Protein AF-A4RZZ0-F1 (afdb_monomer_lite)

pLDDT: mean 77.35, std 20.3, range [40.12, 96.62]

Structure (mmCIF, N/CA/C/O backbone):
data_AF-A4RZZ0-F1
#
_entry.id   AF-A4RZZ0-F1
#
loop_
_atom_site.group_PDB
_atom_site.id
_atom_site.type_symbol
_atom_site.label_atom_id
_atom_site.label_alt_id
_atom_site.label_comp_id
_atom_site.label_asym_id
_atom_site.label_entity_id
_atom_site.label_seq_id
_atom_site.pdbx_PDB_ins_code
_atom_site.Cartn_x
_atom_site.Cartn_y
_atom_site.Cartn_z
_atom_site.occupancy
_atom_site.B_iso_or_equiv
_atom_site.auth_seq_id
_atom_site.auth_comp_id
_atom_site.auth_asym_id
_atom_site.auth_atom_id
_atom_site.pdbx_PDB_model_num
ATOM 1 N N . MET A 1 1 ? 79.083 -3.192 -127.895 1.00 47.66 1 MET A N 1
ATOM 2 C CA . MET A 1 1 ? 80.070 -4.294 -127.877 1.00 47.66 1 MET A CA 1
ATOM 3 C C . MET A 1 1 ? 81.170 -3.863 -126.926 1.00 47.66 1 MET A C 1
ATOM 5 O O . MET A 1 1 ? 81.797 -2.859 -127.204 1.00 47.66 1 MET A O 1
ATOM 9 N N . ILE A 1 2 ? 81.279 -4.407 -125.717 1.00 40.56 2 ILE A N 1
ATOM 10 C CA . ILE A 1 2 ? 81.846 -5.731 -125.416 1.00 40.56 2 ILE A CA 1
ATOM 11 C C . ILE A 1 2 ? 81.181 -6.310 -124.140 1.00 40.56 2 ILE A C 1
ATOM 13 O O . ILE A 1 2 ? 80.901 -5.578 -123.195 1.00 40.56 2 ILE A O 1
ATOM 17 N N . ALA A 1 3 ? 80.890 -7.616 -124.178 1.00 40.12 3 ALA A N 1
ATOM 18 C CA . ALA A 1 3 ? 80.429 -8.492 -123.088 1.00 40.12 3 ALA A CA 1
ATOM 19 C C . ALA A 1 3 ? 81.577 -8.757 -122.067 1.00 40.12 3 ALA A C 1
ATOM 21 O O . ALA A 1 3 ? 82.698 -8.354 -122.322 1.00 40.12 3 ALA A O 1
ATOM 22 N N . ALA A 1 4 ? 81.476 -9.415 -120.913 1.00 40.81 4 ALA A N 1
ATOM 23 C CA . ALA A 1 4 ? 80.679 -10.556 -120.492 1.00 40.81 4 ALA A CA 1
ATOM 24 C C . ALA A 1 4 ? 80.858 -10.782 -118.969 1.00 40.81 4 ALA A C 1
ATOM 26 O O . ALA A 1 4 ? 81.752 -10.225 -118.335 1.00 40.81 4 ALA A O 1
ATOM 27 N N . ALA A 1 5 ? 80.005 -11.646 -118.425 1.00 43.59 5 ALA A N 1
ATOM 28 C CA . ALA A 1 5 ? 79.943 -12.129 -117.048 1.00 43.59 5 ALA A CA 1
ATOM 29 C C . ALA A 1 5 ? 80.982 -13.220 -116.687 1.00 43.59 5 ALA A C 1
ATOM 31 O O . ALA A 1 5 ? 81.492 -13.902 -117.570 1.00 43.59 5 ALA A O 1
ATOM 32 N N . SER A 1 6 ? 81.214 -13.453 -115.385 1.00 46.56 6 SER A N 1
ATOM 33 C CA . SER A 1 6 ? 81.441 -14.775 -114.730 1.00 46.56 6 SER A CA 1
ATOM 34 C C . SER A 1 6 ? 81.734 -14.553 -113.227 1.00 46.56 6 SER A C 1
ATOM 36 O O . SER A 1 6 ? 82.557 -13.714 -112.893 1.00 46.56 6 SER A O 1
ATOM 38 N N . ALA A 1 7 ? 80.880 -15.021 -112.298 1.00 46.38 7 ALA A N 1
ATOM 39 C CA . ALA A 1 7 ? 80.889 -16.333 -111.602 1.00 46.38 7 ALA A CA 1
ATOM 40 C C . ALA A 1 7 ? 82.001 -16.410 -110.514 1.00 46.38 7 ALA A C 1
ATOM 42 O O . ALA A 1 7 ? 83.095 -15.935 -110.753 1.00 46.38 7 ALA A O 1
ATOM 43 N N . LEU A 1 8 ? 81.864 -16.967 -109.302 1.00 48.22 8 LEU A N 1
ATOM 44 C CA . LEU A 1 8 ? 80.968 -17.972 -108.724 1.00 48.22 8 LEU A CA 1
ATOM 45 C C . LEU A 1 8 ? 81.222 -18.050 -107.187 1.00 48.22 8 LEU A C 1
ATOM 47 O O . LEU A 1 8 ? 82.355 -17.835 -106.773 1.00 48.22 8 LEU A O 1
ATOM 51 N N . ALA A 1 9 ? 80.223 -18.523 -106.416 1.00 43.28 9 ALA A N 1
ATOM 52 C CA . ALA A 1 9 ? 80.340 -19.326 -105.170 1.00 43.28 9 ALA A CA 1
ATOM 53 C C . ALA A 1 9 ? 80.903 -18.653 -103.882 1.00 43.28 9 ALA A C 1
ATOM 55 O O . ALA A 1 9 ? 81.843 -17.887 -103.927 1.00 43.28 9 ALA A O 1
ATOM 56 N N . SER A 1 10 ? 80.446 -18.909 -102.647 1.00 40.47 10 SER A N 1
ATOM 57 C CA . SER A 1 10 ? 79.551 -19.926 -102.073 1.00 40.47 10 SER A CA 1
ATOM 58 C C . SER A 1 10 ? 79.126 -19.498 -100.649 1.00 40.47 10 SER A C 1
ATOM 60 O O . SER A 1 10 ? 79.911 -18.911 -99.920 1.00 40.47 10 SER A O 1
ATOM 62 N N . ARG A 1 11 ? 77.839 -19.653 -100.308 1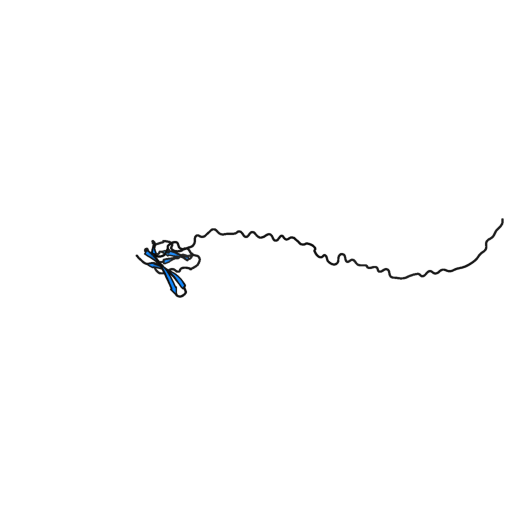.00 49.53 11 ARG A N 1
ATOM 63 C CA . ARG A 1 11 ? 77.300 -20.596 -99.300 1.00 49.53 11 ARG A CA 1
ATOM 64 C C . ARG A 1 11 ? 77.833 -20.402 -97.869 1.00 49.53 11 ARG A C 1
ATOM 66 O O . ARG A 1 11 ? 78.936 -20.824 -97.585 1.00 49.53 11 ARG A O 1
ATOM 73 N N . PHE A 1 12 ? 76.984 -19.933 -96.954 1.00 42.47 12 PHE A N 1
ATOM 74 C CA . PHE A 1 12 ? 76.581 -20.722 -95.780 1.00 42.47 12 PHE A CA 1
ATOM 75 C C . PHE A 1 12 ? 75.366 -20.069 -95.113 1.00 42.47 12 PHE A C 1
ATOM 77 O O . PHE A 1 12 ? 75.422 -18.956 -94.602 1.00 42.47 12 PHE A O 1
ATOM 84 N N . ALA A 1 13 ? 74.249 -20.788 -95.170 1.00 40.97 13 ALA A N 1
ATOM 85 C CA . ALA A 1 13 ? 73.049 -20.529 -94.402 1.00 40.97 13 ALA A CA 1
ATOM 86 C C . ALA A 1 13 ? 73.159 -21.289 -93.079 1.00 40.97 13 ALA A C 1
ATOM 88 O O . ALA A 1 13 ? 73.499 -22.471 -93.093 1.00 40.97 13 ALA A O 1
ATOM 89 N N . VAL A 1 14 ? 72.792 -20.657 -91.968 1.00 45.03 14 VAL A N 1
ATOM 90 C CA . VAL A 1 14 ? 72.235 -21.386 -90.827 1.00 45.03 14 VAL A CA 1
ATOM 91 C C . VAL A 1 14 ? 70.981 -20.650 -90.387 1.00 45.03 14 VAL A C 1
ATOM 93 O O . VAL A 1 14 ? 71.027 -19.619 -89.725 1.00 45.03 14 VAL A O 1
ATOM 96 N N . ALA A 1 15 ? 69.851 -21.202 -90.812 1.00 43.53 15 ALA A N 1
ATOM 97 C CA . ALA A 1 15 ? 68.586 -21.053 -90.130 1.00 43.53 15 ALA A CA 1
ATOM 98 C C . ALA A 1 15 ? 68.522 -22.150 -89.059 1.00 43.53 15 ALA A C 1
ATOM 100 O O . ALA A 1 15 ? 68.543 -23.332 -89.399 1.00 43.53 15 ALA A O 1
ATOM 101 N N . THR A 1 16 ? 68.417 -21.779 -87.785 1.00 57.91 16 THR A N 1
ATOM 102 C CA . THR A 1 16 ? 67.822 -22.652 -86.767 1.00 57.91 16 THR A CA 1
ATOM 103 C C . THR A 1 16 ? 66.423 -22.136 -86.484 1.00 57.91 16 THR A C 1
ATOM 105 O O . THR A 1 16 ? 66.188 -21.170 -85.762 1.00 57.91 16 THR A O 1
ATOM 108 N N . ALA A 1 17 ? 65.494 -22.772 -87.183 1.00 46.88 17 ALA A N 1
ATOM 109 C CA . ALA A 1 17 ? 64.070 -22.667 -86.981 1.00 46.88 17 ALA A CA 1
ATOM 110 C C . ALA A 1 17 ? 63.679 -23.238 -85.607 1.00 46.88 17 ALA A C 1
ATOM 112 O O . ALA A 1 17 ? 64.305 -24.185 -85.144 1.00 46.88 17 ALA A O 1
ATOM 113 N N . LEU A 1 18 ? 62.588 -22.693 -85.058 1.00 50.31 18 LEU A N 1
ATOM 114 C CA . LEU A 1 18 ? 61.582 -23.392 -84.250 1.00 50.31 18 LEU A CA 1
ATOM 115 C C . LEU A 1 18 ? 62.104 -24.116 -83.003 1.00 50.31 18 LEU A C 1
ATOM 117 O O . LEU A 1 18 ? 62.683 -25.189 -83.066 1.00 50.31 18 LEU A O 1
ATOM 121 N N . ASP A 1 19 ? 61.744 -23.635 -81.825 1.00 41.66 19 ASP A N 1
ATOM 122 C CA . ASP A 1 19 ? 60.447 -23.909 -81.208 1.00 41.66 19 ASP A CA 1
ATOM 123 C C . ASP A 1 19 ? 60.498 -23.418 -79.756 1.00 41.66 19 ASP A C 1
ATOM 125 O O . ASP A 1 19 ? 61.494 -23.618 -79.071 1.00 41.66 19 ASP A O 1
ATOM 129 N N . ARG A 1 20 ? 59.373 -22.842 -79.313 1.00 52.28 20 ARG A N 1
ATOM 130 C CA . ARG A 1 20 ? 58.777 -22.993 -77.969 1.00 52.28 20 ARG A CA 1
ATOM 131 C C . ARG A 1 20 ? 59.699 -22.616 -76.790 1.00 52.28 20 ARG A C 1
ATOM 133 O O . ARG A 1 20 ? 60.686 -23.259 -76.492 1.00 52.28 20 ARG A O 1
ATOM 140 N N . ILE A 1 21 ? 59.373 -21.652 -75.939 1.00 55.34 21 ILE A N 1
ATOM 141 C CA . ILE A 1 21 ? 58.115 -21.493 -75.211 1.00 55.34 21 ILE A CA 1
ATOM 142 C C . ILE A 1 21 ? 58.060 -20.017 -74.801 1.00 55.34 21 ILE A C 1
ATOM 144 O O . ILE A 1 21 ? 58.796 -19.585 -73.916 1.00 55.34 21 ILE A O 1
ATOM 148 N N . ALA A 1 22 ? 57.171 -19.230 -75.405 1.00 56.19 22 ALA A N 1
ATOM 149 C CA . ALA A 1 22 ? 56.652 -18.075 -74.688 1.00 56.19 22 ALA A CA 1
ATOM 150 C C . ALA A 1 22 ? 55.786 -18.637 -73.552 1.00 56.19 22 ALA A C 1
ATOM 152 O O . ALA A 1 22 ? 54.877 -19.421 -73.847 1.00 56.19 22 ALA A O 1
ATOM 153 N N . PRO A 1 23 ? 55.997 -18.285 -72.272 1.00 54.31 23 PRO A N 1
ATOM 154 C CA . PRO A 1 23 ? 54.949 -18.510 -71.305 1.00 54.31 23 PRO A CA 1
ATOM 155 C C . PRO A 1 23 ? 53.842 -17.514 -71.640 1.00 54.31 23 PRO A C 1
ATOM 157 O O . PRO A 1 23 ? 53.819 -16.377 -71.170 1.00 54.31 23 PRO A O 1
ATOM 160 N N . ALA A 1 24 ? 52.890 -17.978 -72.443 1.00 53.69 24 ALA A N 1
ATOM 161 C CA . ALA A 1 24 ? 51.512 -17.580 -72.291 1.00 53.69 24 ALA A CA 1
ATOM 162 C C . ALA A 1 24 ? 51.115 -17.913 -70.844 1.00 53.69 24 ALA A C 1
ATOM 164 O O . ALA A 1 24 ? 50.601 -18.989 -70.554 1.00 53.69 24 ALA A O 1
ATOM 165 N N . ARG A 1 25 ? 51.365 -16.994 -69.904 1.00 51.38 25 ARG A N 1
ATOM 166 C CA . ARG A 1 25 ? 50.580 -16.935 -68.667 1.00 51.38 25 ARG A CA 1
ATOM 167 C C . ARG A 1 25 ? 49.232 -16.318 -69.020 1.00 51.38 25 ARG A C 1
ATOM 169 O O . ARG A 1 25 ? 48.912 -15.192 -68.655 1.00 51.38 25 ARG A O 1
ATOM 176 N N . VAL A 1 26 ? 48.471 -17.091 -69.783 1.00 55.22 26 VAL A N 1
ATOM 177 C CA . VAL A 1 26 ? 47.018 -17.053 -69.770 1.00 55.22 26 VAL A CA 1
ATOM 178 C C . VAL A 1 26 ? 46.640 -17.470 -68.354 1.00 55.22 26 VAL A C 1
ATOM 180 O O . VAL A 1 26 ? 46.914 -18.583 -67.925 1.00 55.22 26 VAL A O 1
ATOM 183 N N . ASP A 1 27 ? 46.299 -16.483 -67.537 1.00 49.03 27 ASP A N 1
ATOM 184 C CA . ASP A 1 27 ? 44.966 -16.394 -66.947 1.00 49.03 27 ASP A CA 1
ATOM 185 C C . ASP A 1 27 ? 44.961 -15.344 -65.838 1.00 49.03 27 ASP A C 1
ATOM 187 O O . ASP A 1 27 ? 45.497 -15.507 -64.740 1.00 49.03 27 ASP A O 1
ATOM 191 N N . ALA A 1 28 ? 44.328 -14.221 -66.168 1.00 57.66 28 ALA A N 1
ATOM 192 C CA . ALA A 1 28 ? 43.177 -13.737 -65.427 1.00 57.66 28 ALA A CA 1
ATOM 193 C C . ALA A 1 28 ? 43.058 -14.249 -63.978 1.00 57.66 28 ALA A C 1
ATOM 195 O O . ALA A 1 28 ? 42.228 -15.091 -63.644 1.00 57.66 28 ALA A O 1
ATOM 196 N N . ARG A 1 29 ? 43.797 -13.624 -63.062 1.00 54.53 29 ARG A N 1
ATOM 197 C CA . ARG A 1 29 ? 43.217 -13.354 -61.748 1.00 54.53 29 ARG A CA 1
ATOM 198 C C . ARG A 1 29 ? 43.592 -11.959 -61.291 1.00 54.53 29 ARG A C 1
ATOM 200 O O . ARG A 1 29 ? 44.597 -11.733 -60.622 1.00 54.53 29 ARG A O 1
ATOM 207 N N . ALA A 1 30 ? 42.719 -11.040 -61.687 1.00 56.62 30 ALA A N 1
ATOM 208 C CA . ALA A 1 30 ? 42.466 -9.774 -61.023 1.00 56.62 30 ALA A CA 1
ATOM 209 C C . ALA A 1 30 ? 42.375 -9.964 -59.481 1.00 56.62 30 ALA A C 1
ATOM 211 O O . ALA A 1 30 ? 42.228 -11.086 -58.986 1.00 56.62 30 ALA A O 1
ATOM 212 N N . PRO A 1 31 ? 42.514 -8.875 -58.717 1.00 54.88 31 PRO A N 1
ATOM 213 C CA . PRO A 1 31 ? 43.260 -8.776 -57.460 1.00 54.88 31 PRO A CA 1
ATOM 214 C C . PRO A 1 31 ? 43.050 -9.940 -56.479 1.00 54.88 31 PRO A C 1
ATOM 216 O O . PRO A 1 31 ? 41.945 -10.210 -56.002 1.00 54.88 31 PRO A O 1
ATOM 219 N N . ARG A 1 32 ? 44.153 -10.607 -56.106 1.00 59.91 32 ARG A N 1
ATOM 220 C CA . ARG A 1 32 ? 44.176 -11.540 -54.975 1.00 59.91 32 ARG A CA 1
ATOM 221 C C . ARG A 1 32 ? 43.991 -10.737 -53.695 1.00 59.91 32 ARG A C 1
ATOM 223 O O . ARG A 1 32 ? 44.918 -10.082 -53.235 1.00 59.91 32 ARG A O 1
ATOM 230 N N . ARG A 1 33 ? 42.793 -10.886 -53.129 1.00 55.97 33 ARG A N 1
ATOM 231 C CA . ARG A 1 33 ? 42.318 -10.272 -51.889 1.00 55.97 33 ARG A CA 1
ATOM 232 C C . ARG A 1 33 ? 41.930 -8.809 -52.110 1.00 55.97 33 ARG A C 1
ATOM 234 O O . ARG A 1 33 ? 42.701 -7.892 -51.864 1.00 55.97 33 ARG A O 1
ATOM 241 N N . ALA A 1 34 ? 40.665 -8.601 -52.468 1.00 57.81 34 ALA A N 1
ATOM 242 C CA . ALA A 1 34 ? 39.946 -7.474 -51.896 1.00 57.81 34 ALA A CA 1
ATOM 243 C C . ALA A 1 34 ? 39.968 -7.676 -50.371 1.00 57.81 34 ALA A C 1
ATOM 245 O O . ALA A 1 34 ? 39.084 -8.311 -49.800 1.00 57.81 34 ALA A O 1
ATOM 246 N N . VAL A 1 35 ? 41.041 -7.243 -49.704 1.00 59.78 35 VAL A N 1
ATOM 247 C CA . VAL A 1 35 ? 40.896 -6.880 -48.302 1.00 59.78 35 VAL A CA 1
ATOM 248 C C . VAL A 1 35 ? 40.005 -5.660 -48.374 1.00 59.78 35 VAL A C 1
ATOM 250 O O . VAL A 1 35 ? 40.358 -4.664 -48.997 1.00 59.78 35 VAL A O 1
ATOM 253 N N . ILE A 1 36 ? 38.796 -5.804 -47.853 1.00 62.53 36 ILE A N 1
ATOM 254 C CA . ILE A 1 36 ? 37.874 -4.697 -47.675 1.00 62.53 36 ILE A CA 1
ATOM 255 C C . ILE A 1 36 ? 38.570 -3.740 -46.702 1.00 62.53 36 ILE A C 1
ATOM 257 O O . ILE A 1 36 ? 38.481 -3.897 -45.486 1.00 62.53 36 ILE A O 1
ATOM 261 N N . GLU A 1 37 ? 39.343 -2.800 -47.234 1.00 61.22 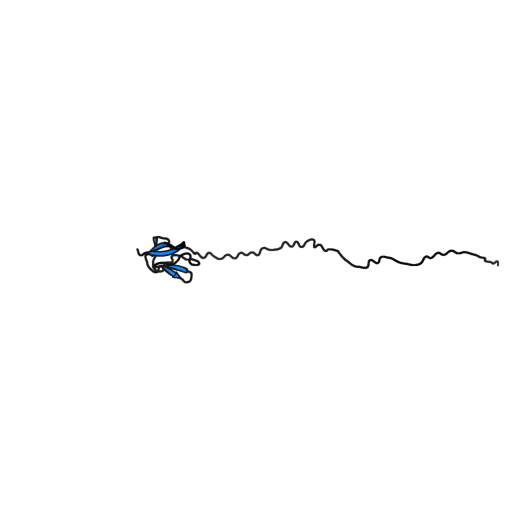37 GLU A N 1
ATOM 262 C CA . GLU A 1 37 ? 39.845 -1.659 -46.492 1.00 61.22 37 GLU A CA 1
ATOM 263 C C . GLU A 1 37 ? 38.671 -0.683 -46.406 1.00 61.22 37 GLU A C 1
ATOM 265 O O . GLU A 1 37 ? 38.215 -0.136 -47.405 1.00 61.22 37 GLU A O 1
ATOM 270 N N . CYS A 1 38 ? 38.132 -0.549 -45.195 1.00 54.16 38 CYS A N 1
ATOM 271 C CA . CYS A 1 38 ? 36.909 0.175 -44.850 1.00 54.16 38 CYS A CA 1
ATOM 272 C C . CYS A 1 38 ? 35.588 -0.478 -45.300 1.00 54.16 38 CYS A C 1
ATOM 274 O O . CYS A 1 38 ? 35.028 -0.187 -46.350 1.00 54.16 38 CYS A O 1
ATOM 276 N N . ALA A 1 39 ? 34.958 -1.174 -44.356 1.00 57.19 39 ALA A N 1
ATOM 277 C CA . ALA A 1 39 ? 33.548 -0.912 -44.077 1.00 57.19 39 ALA A CA 1
ATOM 278 C C . ALA A 1 39 ? 33.430 -0.233 -42.704 1.00 57.19 39 ALA A C 1
ATOM 280 O O . ALA A 1 39 ? 32.844 -0.766 -41.767 1.00 57.19 39 ALA A O 1
ATOM 281 N N . HIS A 1 40 ? 33.990 0.970 -42.563 1.00 60.34 40 HIS A N 1
ATOM 282 C CA . HIS A 1 40 ? 33.621 1.842 -41.452 1.00 60.34 40 HIS A CA 1
ATOM 283 C C . HIS A 1 40 ? 32.329 2.570 -41.817 1.00 60.34 40 HIS A C 1
ATOM 285 O O . HIS A 1 40 ? 32.338 3.760 -42.109 1.00 60.34 40 HIS A O 1
ATOM 291 N N . LYS A 1 41 ? 31.187 1.886 -41.753 1.00 58.50 41 LYS A N 1
ATOM 292 C CA . LYS A 1 41 ? 29.983 2.598 -41.326 1.00 58.50 41 LYS A CA 1
ATOM 293 C C . LYS A 1 41 ? 29.790 2.255 -39.866 1.00 58.50 41 LYS A C 1
ATOM 295 O O . LYS A 1 41 ? 29.050 1.342 -39.519 1.00 58.50 41 LYS A O 1
ATOM 300 N N . LYS A 1 42 ? 30.491 2.982 -38.991 1.00 62.22 42 LYS A N 1
ATOM 301 C CA . LYS A 1 42 ? 30.160 3.008 -37.562 1.00 62.22 42 LYS A CA 1
ATOM 302 C C . LYS A 1 42 ? 28.860 3.800 -37.434 1.00 62.22 42 LYS A C 1
ATOM 304 O O . LYS A 1 42 ? 28.838 4.977 -37.115 1.00 62.22 42 LYS A O 1
ATOM 309 N N . GLY A 1 43 ? 27.783 3.157 -37.848 1.00 64.25 43 GLY A N 1
ATOM 310 C CA . GLY A 1 43 ? 26.455 3.726 -37.937 1.00 64.25 43 GLY A CA 1
ATOM 311 C C . GLY A 1 43 ? 25.442 2.773 -37.341 1.00 64.25 43 GLY A C 1
ATOM 312 O O . GLY A 1 43 ? 24.357 2.634 -37.889 1.00 64.25 43 GLY A O 1
ATOM 313 N N . THR A 1 44 ? 25.782 2.104 -36.238 1.00 67.25 44 THR A N 1
ATOM 314 C CA . THR A 1 44 ? 24.747 1.602 -35.336 1.00 67.25 44 THR A CA 1
ATOM 315 C C . THR A 1 44 ? 24.210 2.824 -34.606 1.00 67.25 44 THR A C 1
ATOM 317 O O . THR A 1 44 ? 24.770 3.255 -33.600 1.00 67.25 44 THR A O 1
ATOM 320 N N . GLY A 1 45 ? 23.178 3.455 -35.169 1.00 71.62 45 GLY A N 1
ATOM 321 C CA . GLY A 1 45 ? 22.418 4.458 -34.433 1.00 71.62 45 GLY A CA 1
ATOM 322 C C . GLY A 1 45 ? 21.856 3.808 -33.171 1.00 71.62 45 GLY A C 1
ATOM 323 O O . GLY A 1 45 ? 21.347 2.688 -33.236 1.00 71.62 45 GLY A O 1
ATOM 324 N N . SER A 1 46 ? 21.961 4.474 -32.019 1.00 73.06 46 SER A N 1
ATOM 325 C CA . SER A 1 46 ? 21.239 3.993 -30.845 1.00 73.06 46 SER A CA 1
ATOM 326 C C . SER A 1 46 ? 19.743 4.103 -31.135 1.00 73.06 46 SER A C 1
ATOM 328 O O . SER A 1 46 ? 19.247 5.147 -31.572 1.00 73.06 46 SER A O 1
ATOM 330 N N . THR A 1 47 ? 18.997 3.018 -30.934 1.00 74.81 47 THR A N 1
ATOM 331 C CA . THR A 1 47 ? 17.540 3.124 -30.892 1.00 74.81 47 THR A CA 1
ATOM 332 C C . THR A 1 47 ? 17.213 3.947 -29.654 1.00 74.81 47 THR A C 1
ATOM 334 O O . THR A 1 47 ? 17.516 3.527 -28.535 1.00 74.81 47 THR A O 1
ATOM 337 N N . LYS A 1 48 ? 16.643 5.141 -29.835 1.00 75.00 48 LYS A N 1
ATOM 338 C CA . LYS A 1 48 ? 16.159 5.961 -28.720 1.00 75.00 48 LYS A CA 1
ATOM 339 C C . LYS A 1 48 ? 14.947 5.267 -28.099 1.00 75.00 48 LYS A C 1
ATOM 341 O O . LYS A 1 48 ? 13.804 5.577 -28.423 1.00 75.00 48 LYS A O 1
ATOM 346 N N . ASN A 1 49 ? 15.196 4.310 -27.215 1.00 76.56 49 ASN A N 1
ATOM 347 C CA . ASN A 1 49 ? 14.153 3.679 -26.419 1.00 76.56 49 ASN A CA 1
ATOM 348 C C . ASN A 1 49 ? 13.872 4.599 -25.227 1.00 76.56 49 ASN A C 1
ATOM 350 O O . ASN A 1 49 ? 14.409 4.407 -24.146 1.00 76.56 49 ASN A O 1
ATOM 354 N N . GLY A 1 50 ? 13.081 5.645 -25.475 1.00 78.56 50 GLY A N 1
ATOM 355 C CA . GLY A 1 50 ? 12.651 6.638 -24.486 1.00 78.56 50 GLY A CA 1
ATOM 356 C C . GLY A 1 50 ? 11.163 6.518 -24.178 1.00 78.56 50 GLY A C 1
ATOM 357 O O . GLY A 1 50 ? 10.425 7.486 -24.334 1.00 78.56 50 GLY A O 1
ATOM 358 N N . ARG A 1 51 ? 10.694 5.310 -23.841 1.00 88.25 51 ARG A N 1
ATOM 359 C CA . ARG A 1 51 ? 9.308 5.105 -23.401 1.00 88.25 51 ARG A CA 1
ATOM 360 C C . ARG A 1 51 ? 9.289 4.953 -21.893 1.00 88.25 51 ARG A C 1
ATOM 362 O O . ARG A 1 51 ? 9.482 3.850 -21.393 1.00 88.25 51 ARG A O 1
ATOM 369 N N . ASP A 1 52 ? 8.997 6.052 -21.218 1.00 88.88 52 ASP A N 1
ATOM 370 C CA . ASP A 1 52 ? 8.673 6.042 -19.802 1.00 88.88 52 ASP A CA 1
ATOM 371 C C . ASP A 1 52 ? 7.165 6.180 -19.614 1.00 88.88 52 ASP A C 1
ATOM 373 O O . ASP A 1 52 ? 6.465 6.856 -20.370 1.00 88.88 52 ASP A O 1
ATOM 377 N N . SER A 1 53 ? 6.650 5.487 -18.608 1.00 88.38 53 SER A N 1
ATOM 378 C CA . SER A 1 53 ? 5.251 5.563 -18.207 1.00 88.38 53 SER A CA 1
ATOM 379 C C . SER A 1 53 ? 5.067 6.597 -17.103 1.00 88.38 53 SER A C 1
ATOM 381 O O . SER A 1 53 ? 5.885 6.671 -16.185 1.00 88.38 53 SER A O 1
ATOM 383 N N . ASN A 1 54 ? 3.944 7.317 -17.131 1.00 93.75 54 ASN A N 1
ATOM 384 C CA . ASN A 1 54 ? 3.578 8.234 -16.055 1.00 93.75 54 ASN A CA 1
ATOM 385 C C . ASN A 1 54 ? 3.553 7.528 -14.684 1.00 93.75 54 ASN A C 1
ATOM 387 O O . ASN A 1 54 ? 3.174 6.347 -14.596 1.00 93.75 54 ASN A O 1
ATOM 391 N N . PRO A 1 55 ? 3.899 8.247 -13.600 1.00 92.50 55 PRO A N 1
ATOM 392 C CA . PRO A 1 55 ? 3.857 7.701 -12.253 1.00 92.50 55 PRO A CA 1
ATOM 393 C C . PRO A 1 55 ? 2.431 7.277 -11.884 1.00 92.50 55 PRO A C 1
ATOM 395 O O . PRO A 1 55 ? 1.456 7.973 -12.143 1.00 92.50 55 PRO A O 1
ATOM 398 N N . GLN A 1 56 ? 2.315 6.112 -11.250 1.00 92.12 56 GLN A N 1
ATOM 399 C CA . GLN A 1 56 ? 1.028 5.481 -10.924 1.00 92.12 56 GLN A CA 1
ATOM 400 C C . GLN A 1 56 ? 0.528 5.810 -9.503 1.00 92.12 56 GLN A C 1
ATOM 402 O O . GLN A 1 56 ? -0.482 5.261 -9.064 1.00 92.12 56 GLN A O 1
ATOM 407 N N . TYR A 1 57 ? 1.258 6.655 -8.762 1.00 94.38 57 TYR A N 1
ATOM 408 C CA . TYR A 1 57 ? 0.932 7.125 -7.402 1.00 94.38 57 TYR A CA 1
ATOM 409 C C . TYR A 1 57 ? 0.516 6.021 -6.411 1.00 94.38 57 TYR A C 1
ATOM 411 O O . TYR A 1 57 ? -0.345 6.213 -5.539 1.00 94.38 57 TYR A O 1
ATOM 419 N N . LEU A 1 58 ? 1.145 4.853 -6.557 1.00 95.06 58 LEU A N 1
ATOM 420 C CA . LEU A 1 58 ? 1.000 3.705 -5.669 1.00 95.06 58 LEU A CA 1
ATOM 421 C C . LEU A 1 58 ? 1.626 4.005 -4.303 1.00 95.06 58 LEU A C 1
ATOM 423 O O . LEU A 1 58 ? 2.486 4.873 -4.180 1.00 95.06 58 LEU A O 1
ATOM 427 N N . GLY A 1 59 ? 1.216 3.257 -3.287 1.00 95.00 59 GLY A N 1
ATOM 428 C CA . GLY A 1 59 ? 1.747 3.358 -1.936 1.00 95.00 59 GLY A CA 1
ATOM 429 C C . GLY A 1 59 ? 0.666 3.330 -0.866 1.00 95.00 59 GLY A C 1
ATOM 430 O O . GLY A 1 59 ? -0.525 3.146 -1.139 1.00 95.00 59 GLY A O 1
ATOM 431 N N . VAL A 1 60 ? 1.125 3.514 0.366 1.00 95.56 60 VAL A N 1
ATOM 432 C CA . VAL A 1 60 ? 0.281 3.654 1.551 1.00 95.56 60 VAL A CA 1
ATOM 433 C C . VAL A 1 60 ? -0.370 5.037 1.529 1.00 95.56 60 VAL A C 1
ATOM 435 O O . VAL A 1 60 ? 0.277 6.025 1.186 1.00 95.56 60 VAL A O 1
ATOM 438 N N . LYS A 1 61 ? -1.667 5.087 1.824 1.00 95.50 61 LYS A N 1
ATOM 439 C CA . LYS A 1 61 ? -2.475 6.311 1.904 1.00 95.50 61 LYS A CA 1
ATOM 440 C C . LYS A 1 61 ? -2.872 6.643 3.338 1.00 95.50 61 LYS A C 1
ATOM 442 O O . LYS A 1 61 ? -3.036 7.817 3.637 1.00 95.50 61 LYS A O 1
ATOM 447 N N . LYS A 1 62 ? -3.007 5.621 4.186 1.00 94.81 62 LYS A N 1
ATOM 448 C CA . LYS A 1 62 ? -3.312 5.744 5.611 1.00 94.81 62 LYS A CA 1
ATOM 449 C C . LYS A 1 62 ? -2.268 4.999 6.425 1.00 94.81 62 LYS A C 1
ATOM 451 O O . LYS A 1 62 ? -1.967 3.841 6.118 1.00 94.81 62 LYS A O 1
ATOM 456 N N . TYR A 1 63 ? -1.684 5.681 7.400 1.00 94.19 63 TYR A N 1
ATOM 457 C CA . TYR A 1 63 ? -0.608 5.135 8.224 1.00 94.19 63 TYR A CA 1
ATOM 458 C C . TYR A 1 63 ? -1.157 4.400 9.451 1.00 94.19 63 TYR A C 1
ATOM 460 O O . TYR A 1 63 ? -2.367 4.304 9.643 1.00 94.19 63 TYR A O 1
ATOM 468 N N . GLY A 1 64 ? -0.262 3.793 10.234 1.00 92.31 64 GLY A N 1
ATOM 469 C CA . GLY A 1 64 ? -0.654 3.133 11.477 1.00 92.31 64 GLY A CA 1
ATOM 470 C C . GLY A 1 64 ? -1.260 4.138 12.456 1.00 92.31 64 GLY A C 1
ATOM 471 O O . GLY A 1 64 ? -0.812 5.279 12.493 1.00 92.31 64 GLY A O 1
ATOM 472 N N . GLU A 1 65 ? -2.266 3.699 13.211 1.00 92.75 65 GLU A N 1
ATOM 473 C CA . GLU A 1 65 ? -2.983 4.481 14.234 1.00 92.75 65 GLU A CA 1
ATOM 474 C C . GLU A 1 65 ? -3.783 5.669 13.672 1.00 92.75 65 GLU A C 1
ATOM 476 O O . GLU A 1 65 ? -4.340 6.477 14.409 1.00 92.75 65 GLU A O 1
ATOM 481 N N . GLU A 1 66 ? -3.904 5.768 12.347 1.00 93.19 66 GLU A N 1
ATOM 482 C CA . GLU A 1 66 ? -4.736 6.782 11.718 1.00 93.19 66 GLU A CA 1
ATOM 483 C C . GLU A 1 66 ? -6.205 6.341 11.693 1.00 93.19 66 GLU A C 1
ATOM 485 O O . GLU A 1 66 ? -6.521 5.202 11.324 1.00 93.19 66 GLU A O 1
ATOM 490 N N . LYS A 1 67 ? -7.109 7.269 12.029 1.00 93.56 67 LYS A N 1
ATOM 491 C CA . LYS A 1 67 ? -8.556 7.055 11.933 1.00 93.56 67 LYS A CA 1
ATOM 492 C C . LYS A 1 67 ? -8.990 6.960 10.472 1.00 93.56 67 LYS A C 1
ATOM 494 O O . LYS A 1 67 ? -8.675 7.824 9.644 1.00 93.56 67 LYS A O 1
ATOM 499 N N . VAL A 1 68 ? -9.743 5.915 10.161 1.00 94.69 68 VAL A N 1
ATOM 500 C CA . VAL A 1 68 ? -10.297 5.643 8.836 1.00 94.69 68 VAL A CA 1
ATOM 501 C C . VAL A 1 68 ? -11.799 5.462 8.913 1.00 94.69 68 VAL A C 1
ATOM 503 O O . VAL A 1 68 ? -12.319 4.902 9.873 1.00 94.69 68 VAL A O 1
ATOM 506 N N . GLN A 1 69 ? -12.474 5.945 7.872 1.00 94.62 69 GLN A N 1
ATOM 507 C CA . GLN A 1 69 ? -13.895 5.706 7.668 1.00 94.62 69 GLN A CA 1
ATOM 508 C C . GLN A 1 69 ? -14.120 4.512 6.734 1.00 94.62 69 GLN A C 1
ATOM 510 O O . GLN A 1 69 ? -13.243 4.196 5.919 1.00 94.62 69 GLN A O 1
ATOM 515 N N . VAL A 1 70 ? -15.305 3.906 6.774 1.00 94.81 70 VAL A N 1
ATOM 516 C CA . VAL A 1 70 ? -15.749 2.893 5.806 1.00 94.81 70 VAL A CA 1
ATOM 517 C C . VAL A 1 70 ? -15.505 3.377 4.371 1.00 94.81 70 VAL A C 1
ATOM 519 O O . VAL A 1 70 ? -15.804 4.511 4.006 1.00 94.81 70 VAL A O 1
ATOM 522 N N . GLY A 1 71 ? -14.924 2.512 3.539 1.00 93.94 71 GLY A N 1
ATOM 523 C CA . GLY A 1 71 ? -14.593 2.804 2.142 1.00 93.94 71 GLY A CA 1
ATOM 524 C C . GLY A 1 71 ? -13.277 3.561 1.934 1.00 93.94 71 GLY A C 1
ATOM 525 O O . GLY A 1 71 ? -12.838 3.711 0.793 1.00 93.94 71 GLY A O 1
ATOM 526 N N . SER A 1 72 ? -12.597 3.991 3.002 1.00 95.38 72 SER A N 1
ATOM 527 C CA . SER A 1 72 ? -11.292 4.653 2.890 1.00 95.38 72 SER A CA 1
ATOM 528 C C . SER A 1 72 ? -10.242 3.720 2.288 1.00 95.38 72 SER A C 1
ATOM 530 O O . SER A 1 72 ? -10.117 2.559 2.679 1.00 95.38 72 SER A O 1
ATOM 532 N N . ILE A 1 73 ? -9.436 4.240 1.361 1.00 95.75 73 ILE A N 1
ATOM 533 C CA . ILE A 1 73 ? -8.323 3.496 0.761 1.00 95.75 73 ILE A CA 1
ATOM 534 C C . ILE A 1 73 ? -7.121 3.547 1.704 1.00 95.75 73 ILE A C 1
ATOM 536 O O . ILE A 1 73 ? -6.646 4.629 2.044 1.00 95.75 73 ILE A O 1
ATOM 540 N N . ILE A 1 74 ? -6.587 2.381 2.066 1.00 95.25 74 ILE A N 1
ATOM 541 C CA . ILE A 1 74 ? -5.435 2.259 2.968 1.00 95.25 74 ILE A CA 1
ATOM 542 C C . ILE A 1 74 ? -4.142 2.125 2.164 1.00 95.25 74 ILE A C 1
ATOM 544 O O . ILE A 1 74 ? -3.172 2.836 2.420 1.00 95.25 74 ILE A O 1
ATOM 548 N N . VAL A 1 75 ? -4.116 1.239 1.161 1.00 96.31 75 VAL A N 1
ATOM 549 C CA . VAL A 1 75 ? -2.923 0.987 0.336 1.00 96.31 75 VAL A CA 1
ATOM 550 C C . VAL A 1 75 ? -3.316 0.719 -1.111 1.00 96.31 75 VAL A C 1
ATOM 552 O O . VAL A 1 75 ? -4.125 -0.164 -1.382 1.00 96.31 75 VAL A O 1
ATOM 555 N N . ARG A 1 76 ? -2.669 1.418 -2.050 1.00 96.19 76 ARG A N 1
ATOM 556 C CA . ARG A 1 76 ? -2.685 1.084 -3.483 1.00 96.19 76 ARG A CA 1
ATOM 557 C C . ARG A 1 76 ? -1.385 0.382 -3.834 1.00 96.19 76 ARG A C 1
ATOM 559 O O . ARG A 1 76 ? -0.313 0.971 -3.705 1.00 96.19 76 ARG A O 1
ATOM 566 N N . GLN A 1 77 ? -1.450 -0.861 -4.285 1.00 95.25 77 GLN A N 1
ATOM 567 C CA . GLN A 1 77 ? -0.260 -1.676 -4.522 1.00 95.25 77 GLN A CA 1
ATOM 568 C C . GLN A 1 77 ? -0.321 -2.401 -5.865 1.00 95.25 77 GLN A C 1
ATOM 570 O O . GLN A 1 77 ? -1.338 -2.422 -6.548 1.00 95.25 77 GLN A O 1
ATOM 575 N N . ARG A 1 78 ? 0.820 -2.964 -6.265 1.00 94.38 78 ARG A N 1
ATOM 576 C CA . ARG A 1 78 ? 0.904 -3.936 -7.356 1.00 94.38 78 ARG A CA 1
ATOM 577 C C . ARG A 1 78 ? 1.298 -5.267 -6.741 1.00 94.38 78 ARG A C 1
ATOM 579 O O . ARG A 1 78 ? 2.331 -5.344 -6.072 1.00 94.38 78 ARG A O 1
ATOM 586 N N . GLY A 1 79 ? 0.441 -6.266 -6.942 1.00 93.00 79 GLY A N 1
ATOM 587 C CA . GLY A 1 79 ? 0.482 -7.526 -6.205 1.00 93.00 79 GLY A CA 1
ATOM 588 C C . GLY A 1 79 ? 0.183 -7.349 -4.711 1.00 93.00 79 GLY A C 1
ATOM 589 O O . GLY A 1 79 ? -0.036 -6.240 -4.226 1.00 93.00 79 GLY A O 1
ATOM 590 N N . ASN A 1 80 ? 0.218 -8.456 -3.972 1.00 91.75 80 ASN A N 1
ATOM 591 C CA . ASN A 1 80 ? -0.027 -8.471 -2.530 1.00 91.75 80 ASN A CA 1
ATOM 592 C C . ASN A 1 80 ? 1.275 -8.292 -1.743 1.00 91.75 80 ASN A C 1
ATOM 594 O O . ASN A 1 80 ? 1.903 -9.270 -1.341 1.00 91.75 80 ASN A O 1
ATOM 598 N N . LYS A 1 81 ? 1.682 -7.039 -1.512 1.00 91.81 81 LYS A N 1
ATOM 599 C CA . LYS A 1 81 ? 2.740 -6.721 -0.532 1.00 91.81 81 LYS A CA 1
ATOM 600 C C . LYS A 1 81 ? 2.174 -6.691 0.886 1.00 91.81 81 LYS A C 1
ATOM 602 O O . LYS A 1 81 ? 2.829 -7.127 1.831 1.00 91.81 81 LYS A O 1
ATOM 607 N N . PHE A 1 82 ? 0.958 -6.174 0.999 1.00 94.44 82 PHE A N 1
ATOM 608 C CA . PHE A 1 82 ? 0.130 -6.195 2.189 1.00 94.44 82 PHE A CA 1
ATOM 609 C C . PHE A 1 82 ? -1.103 -7.050 1.928 1.00 94.44 82 PHE A C 1
ATOM 611 O O . PHE A 1 82 ? -1.703 -6.978 0.854 1.00 94.44 82 PHE A O 1
ATOM 618 N N . HIS A 1 83 ? -1.474 -7.847 2.916 1.00 93.62 83 HIS A N 1
ATOM 619 C CA . HIS A 1 83 ? -2.656 -8.689 2.895 1.00 93.62 83 HIS A CA 1
ATOM 620 C C . HIS A 1 83 ? -3.756 -8.062 3.749 1.00 93.62 83 HIS A C 1
ATOM 622 O O . HIS A 1 83 ? -3.475 -7.450 4.783 1.00 93.62 83 HIS A O 1
ATOM 628 N N . ALA A 1 84 ? -5.004 -8.236 3.323 1.00 94.94 84 ALA A N 1
ATOM 629 C CA . ALA A 1 84 ? -6.151 -7.899 4.149 1.00 94.94 84 ALA A CA 1
ATOM 630 C C . ALA A 1 84 ? -6.183 -8.791 5.396 1.00 94.94 84 ALA A C 1
ATOM 632 O O . ALA A 1 84 ? -6.010 -10.008 5.303 1.00 94.94 84 ALA A O 1
ATOM 633 N N . GLY A 1 85 ? -6.367 -8.166 6.552 1.00 93.62 85 GLY A N 1
ATOM 634 C CA . GLY A 1 85 ? -6.784 -8.811 7.787 1.00 93.62 85 GLY A CA 1
ATOM 635 C C . GLY A 1 85 ? -8.198 -8.367 8.162 1.00 93.62 85 GLY A C 1
ATOM 636 O O . GLY A 1 85 ? -8.988 -7.969 7.305 1.00 93.62 85 GLY A O 1
ATOM 637 N N . ASP A 1 86 ? -8.505 -8.413 9.452 1.00 94.38 86 ASP A N 1
ATOM 638 C CA . ASP A 1 86 ? -9.833 -8.105 9.978 1.00 94.38 86 ASP A CA 1
ATOM 639 C C . ASP A 1 86 ? -10.277 -6.671 9.649 1.00 94.38 86 ASP A C 1
ATOM 641 O O . ASP A 1 86 ? -9.527 -5.706 9.819 1.00 94.38 86 ASP A O 1
ATOM 645 N N . GLY A 1 87 ? -11.512 -6.533 9.157 1.00 93.19 87 GLY A N 1
ATOM 646 C CA . GLY A 1 87 ? -12.108 -5.240 8.804 1.00 93.19 87 GLY A CA 1
ATOM 647 C C . GLY A 1 87 ? -11.563 -4.589 7.527 1.00 93.19 87 GLY A C 1
ATOM 648 O O . GLY A 1 87 ? -11.942 -3.458 7.232 1.00 93.19 87 GLY A O 1
ATOM 649 N N . VAL A 1 88 ? -10.714 -5.272 6.751 1.00 96.56 88 VAL A N 1
ATOM 650 C CA . VAL A 1 88 ? -10.132 -4.749 5.504 1.00 96.56 88 VAL A CA 1
ATOM 651 C C . VAL A 1 88 ? -10.552 -5.610 4.314 1.00 96.56 88 VAL A C 1
ATOM 653 O O . VAL A 1 88 ? -10.466 -6.833 4.349 1.00 96.56 88 VAL A O 1
ATOM 656 N N . GLY A 1 89 ? -10.988 -4.968 3.232 1.00 95.56 89 GLY A N 1
ATOM 657 C CA . GLY A 1 89 ? -11.302 -5.611 1.958 1.00 95.56 89 GLY A CA 1
ATOM 658 C C . GLY A 1 89 ? -10.149 -5.504 0.958 1.00 95.56 89 GLY A C 1
ATOM 659 O O . GLY A 1 89 ? -9.318 -4.599 1.044 1.00 95.56 89 GLY A O 1
ATOM 660 N N . THR A 1 90 ? -10.102 -6.422 -0.013 1.00 96.50 90 THR A N 1
ATOM 661 C CA . THR A 1 90 ? -9.152 -6.378 -1.141 1.00 96.50 90 THR A CA 1
ATOM 662 C C . THR A 1 90 ? -9.907 -6.202 -2.455 1.00 96.50 90 THR A C 1
ATOM 664 O O . THR A 1 90 ? -10.800 -6.984 -2.767 1.00 96.50 90 THR A O 1
ATOM 667 N N . GLY A 1 91 ? -9.548 -5.182 -3.234 1.00 94.44 91 GLY A N 1
ATOM 668 C CA . GLY A 1 91 ? -10.101 -4.938 -4.567 1.00 94.44 91 GLY A CA 1
ATOM 669 C C . GLY A 1 91 ? -9.473 -5.814 -5.659 1.00 94.44 91 GLY A C 1
ATOM 670 O O . GLY A 1 91 ? -8.480 -6.507 -5.439 1.00 94.44 91 GLY A O 1
ATOM 671 N N . LYS A 1 92 ? -10.011 -5.730 -6.886 1.00 93.88 92 LYS A N 1
ATOM 672 C CA . LYS A 1 92 ? -9.499 -6.465 -8.065 1.00 93.88 92 LYS A CA 1
ATOM 673 C C . LYS A 1 92 ? -8.029 -6.159 -8.373 1.00 93.88 92 LYS A C 1
ATOM 675 O O . LYS A 1 92 ? -7.301 -7.018 -8.858 1.00 93.88 92 LYS A O 1
ATOM 680 N N . ASP A 1 93 ? -7.599 -4.929 -8.119 1.00 93.25 93 ASP A N 1
ATOM 681 C CA . ASP A 1 93 ? -6.232 -4.449 -8.329 1.00 93.25 93 ASP A CA 1
ATOM 682 C C . ASP A 1 93 ? -5.342 -4.603 -7.084 1.00 93.25 93 ASP A C 1
ATOM 684 O O . ASP A 1 93 ? -4.270 -4.003 -7.023 1.00 93.25 93 ASP A O 1
ATOM 688 N N . PHE A 1 94 ? -5.771 -5.411 -6.108 1.00 94.81 94 PHE A N 1
ATOM 689 C CA . PHE A 1 94 ? -5.115 -5.611 -4.813 1.00 94.81 94 PHE A CA 1
ATOM 690 C C . PHE A 1 94 ? -5.056 -4.358 -3.925 1.00 94.81 94 PHE A C 1
ATOM 692 O O . PHE A 1 94 ? -4.288 -4.320 -2.959 1.00 94.81 94 PHE A O 1
ATOM 699 N N . THR A 1 95 ? -5.863 -3.335 -4.222 1.00 96.06 95 THR A N 1
ATOM 700 C CA . THR A 1 95 ? -6.038 -2.177 -3.339 1.00 96.06 95 THR A CA 1
ATOM 701 C C . THR A 1 95 ? -6.737 -2.603 -2.050 1.00 96.06 95 THR A C 1
ATOM 703 O O . THR A 1 95 ? -7.754 -3.295 -2.091 1.00 96.06 95 THR A O 1
ATOM 706 N N . LEU A 1 96 ? -6.197 -2.177 -0.907 1.00 96.00 96 LEU A N 1
ATOM 707 C CA . LEU A 1 96 ? -6.781 -2.426 0.409 1.00 96.00 96 LEU A CA 1
ATOM 708 C C . LEU A 1 96 ? -7.660 -1.250 0.829 1.00 96.00 96 LEU A C 1
ATOM 710 O O . LEU A 1 96 ? -7.214 -0.099 0.776 1.00 96.00 96 LEU A O 1
ATOM 714 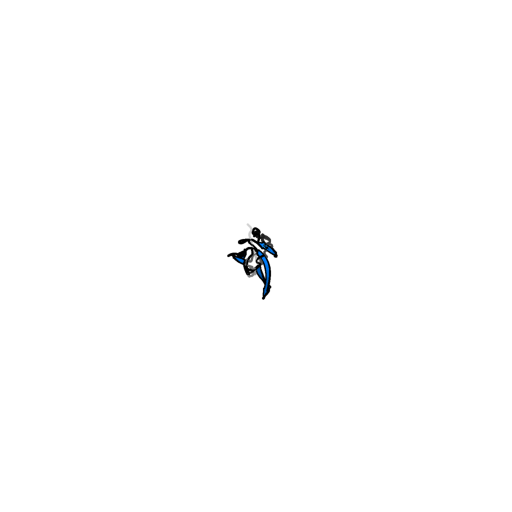N N . TYR A 1 97 ? -8.881 -1.548 1.266 1.00 96.44 97 TYR A N 1
ATOM 715 C CA . TYR A 1 97 ? -9.861 -0.554 1.703 1.00 96.44 97 TYR A CA 1
ATOM 716 C C . TYR A 1 97 ? -10.539 -0.957 3.015 1.00 96.44 97 TYR A C 1
ATOM 718 O O . TYR A 1 97 ? -10.629 -2.139 3.346 1.00 96.44 97 TYR A O 1
ATOM 726 N N . ALA A 1 98 ? -11.007 0.036 3.764 1.00 96.62 98 ALA A N 1
ATOM 727 C CA . ALA A 1 98 ? -11.679 -0.153 5.042 1.00 96.62 98 ALA A CA 1
ATOM 728 C C . ALA A 1 98 ? -13.121 -0.645 4.860 1.00 96.62 98 ALA A C 1
ATOM 730 O O . ALA A 1 98 ? -13.889 -0.050 4.105 1.00 96.62 98 ALA A O 1
ATOM 731 N N . LEU A 1 99 ? -13.501 -1.711 5.568 1.00 95.19 99 LEU A N 1
ATOM 732 C CA . LEU A 1 99 ? -14.890 -2.184 5.650 1.00 95.19 99 LEU A CA 1
ATOM 733 C C . LEU A 1 99 ? -15.622 -1.640 6.881 1.00 95.19 99 LEU A C 1
ATOM 735 O O . LEU A 1 99 ? -16.847 -1.661 6.910 1.00 95.19 99 LEU A O 1
ATOM 739 N N . ARG A 1 100 ? -14.876 -1.187 7.892 1.00 94.19 100 ARG A N 1
ATOM 740 C CA . ARG A 1 100 ? -15.384 -0.648 9.159 1.00 94.19 100 ARG A CA 1
ATOM 741 C C . ARG A 1 100 ? -14.617 0.619 9.529 1.00 94.19 100 ARG A C 1
ATOM 743 O O . ARG A 1 100 ? -13.484 0.797 9.075 1.00 94.19 100 ARG A O 1
ATOM 750 N N . ASP A 1 101 ? -15.248 1.476 10.323 1.00 94.62 101 ASP A N 1
ATOM 751 C CA . ASP A 1 101 ? -14.602 2.647 10.912 1.00 94.62 101 ASP A CA 1
ATOM 752 C C . ASP A 1 101 ? -13.670 2.212 12.050 1.00 94.62 101 ASP A C 1
ATOM 754 O O . ASP A 1 101 ? -13.970 1.264 12.772 1.00 94.62 101 ASP A O 1
ATOM 758 N N . GLY A 1 102 ? -12.540 2.892 12.222 1.00 94.94 102 GLY A N 1
ATOM 759 C CA . GLY A 1 102 ? -11.599 2.572 13.295 1.00 94.94 102 GLY A CA 1
ATOM 760 C C . GLY A 1 102 ? -10.193 3.063 13.002 1.00 94.94 102 GLY A C 1
ATOM 761 O O . GLY A 1 102 ? -9.998 4.015 12.246 1.00 94.94 102 GLY A O 1
ATOM 762 N N . GLU A 1 103 ? -9.206 2.397 13.587 1.00 95.50 103 GLU A N 1
ATOM 763 C CA . GLU A 1 103 ? -7.791 2.724 13.443 1.00 95.50 103 GLU A CA 1
ATOM 764 C C . GLU A 1 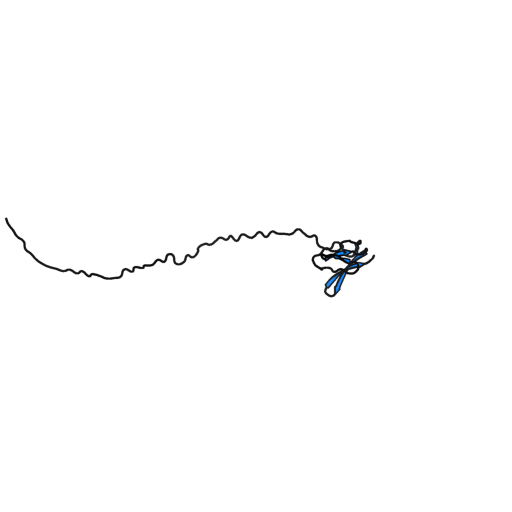103 ? -7.037 1.630 12.683 1.00 95.50 103 GLU A C 1
ATOM 766 O O . GLU A 1 103 ? -7.215 0.429 12.916 1.00 95.50 103 GLU A O 1
ATOM 771 N N . VAL A 1 104 ? -6.158 2.039 11.765 1.00 95.56 104 VAL A N 1
ATOM 772 C CA . VAL A 1 104 ? -5.364 1.104 10.957 1.00 95.56 104 VAL A CA 1
ATOM 773 C C . VAL A 1 104 ? -4.190 0.564 11.769 1.00 95.56 104 VAL A C 1
ATOM 775 O O . VAL A 1 104 ? -3.357 1.321 12.257 1.00 95.56 104 VAL A O 1
ATOM 778 N N . LYS A 1 105 ? -4.039 -0.760 11.844 1.00 94.75 105 LYS A N 1
ATOM 779 C CA . LYS A 1 105 ? -2.853 -1.413 12.416 1.00 94.75 105 LYS A CA 1
ATOM 780 C C . LYS A 1 105 ? -2.173 -2.307 11.391 1.00 94.75 105 LYS A C 1
ATOM 782 O O . LYS A 1 105 ? -2.804 -3.113 10.708 1.00 94.75 105 LYS A O 1
ATOM 787 N N . PHE A 1 106 ? -0.853 -2.172 11.306 1.00 93.94 106 PHE A N 1
ATOM 788 C CA . PHE A 1 106 ? -0.004 -3.022 10.480 1.00 93.94 106 PHE A CA 1
ATOM 789 C C . PHE A 1 106 ? 0.619 -4.111 11.352 1.00 93.94 106 PHE A C 1
ATOM 791 O O . PHE A 1 106 ? 1.291 -3.819 12.338 1.00 93.94 106 PHE A O 1
ATOM 798 N N . LYS A 1 107 ? 0.431 -5.374 10.969 1.00 93.81 107 LYS A N 1
ATOM 799 C CA . LYS A 1 107 ? 0.992 -6.538 11.662 1.00 93.81 107 LYS A CA 1
ATOM 800 C C . LYS A 1 107 ? 1.908 -7.315 10.728 1.00 93.81 107 LYS A C 1
ATOM 802 O O . LYS A 1 107 ? 1.624 -7.467 9.543 1.00 93.81 107 LYS A O 1
ATOM 807 N N . VAL A 1 108 ? 2.996 -7.858 11.262 1.00 93.62 108 VAL A N 1
ATOM 808 C CA . VAL A 1 108 ? 3.815 -8.846 10.550 1.00 93.62 108 VAL A CA 1
ATOM 809 C C . VAL A 1 108 ? 3.418 -10.233 11.049 1.00 93.62 108 VAL A C 1
ATOM 811 O O . VAL A 1 108 ? 3.460 -10.504 12.245 1.00 93.62 108 VAL A O 1
ATOM 814 N N . GLY A 1 109 ? 2.961 -11.087 10.138 1.00 87.25 109 GLY A N 1
ATOM 815 C CA . GLY A 1 109 ? 2.585 -12.469 10.413 1.00 87.25 109 GLY A CA 1
ATOM 816 C C . GLY A 1 109 ? 3.728 -13.458 10.175 1.00 87.25 109 GLY A C 1
ATOM 817 O O . GLY A 1 109 ? 4.867 -13.082 9.877 1.00 87.25 109 GLY A O 1
ATOM 818 N N . ALA A 1 110 ? 3.400 -14.749 10.259 1.00 84.69 110 ALA A N 1
ATOM 819 C CA . ALA A 1 110 ? 4.326 -15.827 9.926 1.00 84.69 110 ALA A CA 1
ATOM 820 C C . ALA A 1 110 ? 4.832 -15.689 8.476 1.00 84.69 110 ALA A C 1
ATOM 822 O O . ALA A 1 110 ? 4.111 -15.234 7.582 1.00 84.69 110 ALA A O 1
ATOM 823 N N . ASN A 1 111 ? 6.089 -16.068 8.239 1.00 87.25 111 ASN A N 1
ATOM 824 C CA . ASN A 1 111 ? 6.764 -15.956 6.938 1.00 87.25 111 ASN A CA 1
ATOM 825 C C . ASN A 1 111 ? 6.904 -14.520 6.395 1.00 87.25 111 ASN A C 1
ATOM 827 O O . ASN A 1 111 ? 6.891 -14.313 5.184 1.00 87.25 111 ASN A O 1
ATOM 831 N N . LYS A 1 112 ? 7.057 -13.518 7.276 1.00 87.81 112 LYS A N 1
ATOM 832 C CA . LYS A 1 112 ? 7.295 -12.100 6.919 1.00 87.81 112 LYS A CA 1
ATOM 833 C C . LYS A 1 112 ? 6.167 -11.452 6.097 1.00 87.81 112 LYS A C 1
ATOM 835 O O . LYS A 1 112 ? 6.358 -10.376 5.528 1.00 87.81 112 LYS A O 1
ATOM 840 N N . LYS A 1 113 ? 4.986 -12.078 6.043 1.00 89.50 113 LYS A N 1
ATOM 841 C CA . LYS A 1 113 ? 3.801 -11.512 5.390 1.00 89.50 113 LYS A CA 1
ATOM 842 C C . LYS A 1 113 ? 3.262 -10.356 6.221 1.00 89.50 113 LYS A C 1
ATOM 844 O O . LYS A 1 113 ? 3.134 -10.477 7.436 1.00 89.50 113 LYS A O 1
ATOM 849 N N . LYS A 1 114 ? 2.944 -9.238 5.574 1.00 93.81 114 LYS A N 1
ATOM 850 C CA . LYS A 1 114 ? 2.401 -8.053 6.246 1.00 93.81 114 LYS A CA 1
ATOM 851 C C . LYS A 1 114 ? 0.888 -8.043 6.100 1.00 93.81 114 LYS A C 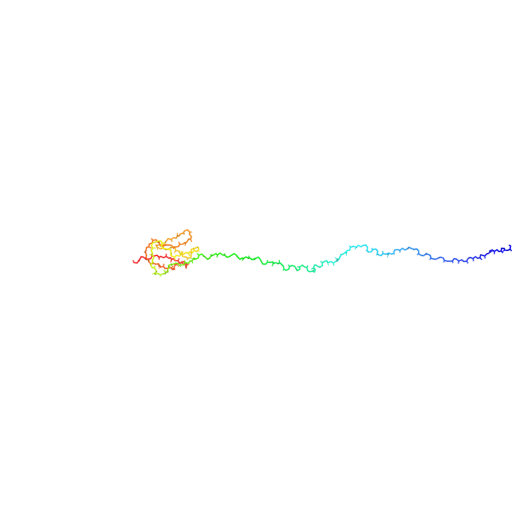1
ATOM 853 O O . LYS A 1 114 ? 0.386 -8.192 4.990 1.00 93.81 114 LYS A O 1
ATOM 858 N N . PHE A 1 115 ? 0.187 -7.856 7.204 1.00 94.44 115 PHE A N 1
ATOM 859 C CA . PHE A 1 115 ? -1.263 -7.774 7.278 1.00 94.44 115 PHE A CA 1
ATOM 860 C C . PHE A 1 115 ? -1.681 -6.381 7.725 1.00 94.44 115 PHE A C 1
ATOM 862 O O . PHE A 1 115 ? -0.980 -5.734 8.506 1.00 94.44 115 PHE A O 1
ATOM 869 N N . VAL A 1 116 ? -2.824 -5.939 7.219 1.00 95.06 116 VAL A N 1
ATOM 870 C CA . VAL A 1 116 ? -3.456 -4.680 7.600 1.00 95.06 116 VAL A CA 1
ATOM 871 C C . VAL A 1 116 ? -4.803 -5.010 8.210 1.00 95.06 116 VAL A C 1
ATOM 873 O O . VAL A 1 116 ? -5.627 -5.650 7.561 1.00 95.06 116 VAL A O 1
ATOM 876 N N . THR A 1 117 ? -5.005 -4.589 9.448 1.00 94.69 117 THR A N 1
ATOM 877 C CA . THR A 1 117 ? -6.233 -4.808 10.217 1.00 94.69 117 THR A CA 1
ATOM 878 C C . THR A 1 117 ? -6.789 -3.465 10.653 1.00 94.69 117 THR A C 1
ATOM 880 O O . THR A 1 117 ? -6.010 -2.564 10.964 1.00 94.69 117 THR A O 1
ATOM 883 N N . ILE A 1 118 ? -8.108 -3.343 10.725 1.00 95.06 118 ILE A N 1
ATOM 884 C CA . ILE A 1 118 ? -8.760 -2.203 11.370 1.00 95.06 118 ILE A CA 1
ATOM 885 C C . ILE A 1 118 ? -9.232 -2.652 12.742 1.00 95.06 118 ILE A C 1
ATOM 887 O O . ILE A 1 118 ? -9.960 -3.641 12.860 1.00 95.06 118 ILE A O 1
ATOM 891 N N . VAL A 1 119 ? -8.779 -1.934 13.764 1.00 93.31 119 VAL A N 1
ATOM 892 C CA . VAL A 1 119 ? -9.238 -2.112 15.138 1.00 93.31 119 VAL A CA 1
ATOM 893 C C . VAL A 1 119 ? -10.265 -1.029 15.418 1.00 93.31 119 VAL A C 1
ATOM 895 O O . VAL A 1 119 ? -10.011 0.141 15.136 1.00 93.31 119 VAL A O 1
ATOM 898 N N . ASP A 1 120 ? -11.426 -1.436 15.921 1.00 88.12 120 ASP A N 1
ATOM 899 C CA . ASP A 1 120 ? -12.479 -0.509 16.325 1.00 88.12 120 ASP A CA 1
ATOM 900 C C . ASP A 1 120 ? -11.941 0.369 17.477 1.00 88.12 120 ASP A C 1
ATOM 902 O O . ASP A 1 120 ? -11.221 -0.134 18.347 1.00 88.12 120 ASP A O 1
ATOM 906 N N . ALA A 1 121 ? -12.216 1.675 17.427 1.00 66.56 121 ALA A N 1
ATOM 907 C CA . ALA A 1 121 ? -11.774 2.645 18.434 1.00 66.56 121 ALA A CA 1
ATOM 908 C C . ALA A 1 121 ? -12.718 2.687 19.642 1.00 66.56 121 ALA A C 1
ATOM 910 O O . ALA A 1 121 ? -13.945 2.557 19.426 1.00 66.56 121 ALA A O 1
#

Organism: Ostreococcus lucimarinus (strain CCE9901) (NCBI:txid436017)

Secondary structure (DSSP, 8-state):
-------------------------------S-------------------PPPP---EESS-TT-EE-TT-EEEE-SS-SEEE-TTEEE-TT--EEESSSEEEEEEE-GGG-EEEEEEP-

Radius of gyration: 52.86 Å; chains: 1; bounding box: 98×32×146 Å

InterPro domains:
  IPR001684 Large ribosomal subunit protein bL27 [MF_00539] (38-121)
  IPR0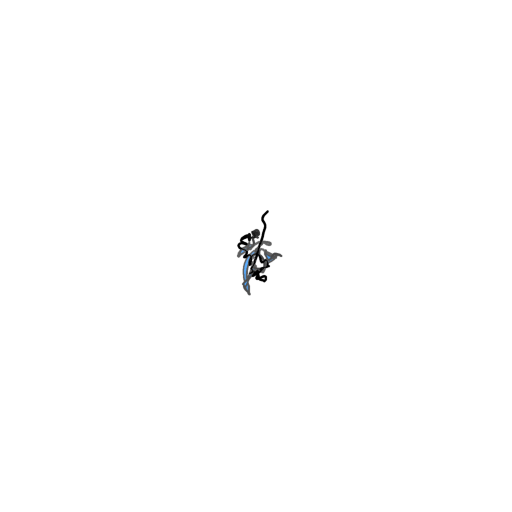01684 Large ribosomal subunit protein bL27 [PF01016] (39-117)
  IPR001684 Large ribosomal subunit protein bL27 [PR00063] (41-65)
  IPR001684 Large ribosomal subunit protein bL27 [PR00063] (66-90)
  IPR001684 Large ribosomal subunit protein bL27 [PR00063] (91-115)
  IPR001684 Large ribosomal subunit protein bL27 [PTHR15893] (28-119)
  IPR001684 Large ribosomal subunit protein bL27 [TIGR00062] (39-119)
  IPR018261 Large ribosomal subunit protein bL27, conserved site [PS00831] (71-85)

Foldseek 3Di:
DDDDDDDDDDDDDDDPDDDDDDPPPDDDDDDDDPPVPDPPPPPPDPDPPPDDDDDPPFAAPADFFDWDAAFAWGGQDQPPQEDEDAQWDQDPRRTIGGHHTAGWDWDQDPPRHIYIHGDHD

Sequence (121 aa):
MIAAASALASRFAVATALDRIAPARVDARAPRRAVIECAHKKGTGSTKNGRDSNPQYLGVKKYGEEKVQVGSIIVRQRGNKFHAGDGVGTGKDFTLYALRDGEVKFKVGANKKKFVTIVDA